Protein AF-A0AAD8MVA6-F1 (afdb_monomer)

Nearest PDB structures (foldseek):
  3qml-assembly2_D  TM=2.795E-01  e=8.949E+00  Saccharomyces cerevisiae

Structure (mmCIF, N/CA/C/O backbone):
data_AF-A0AAD8MVA6-F1
#
_entry.id   AF-A0AAD8MVA6-F1
#
loop_
_atom_site.group_PDB
_atom_site.id
_atom_site.type_symbol
_atom_site.label_atom_id
_atom_site.label_alt_id
_atom_site.label_comp_id
_atom_site.label_asym_id
_atom_site.label_entity_id
_atom_site.label_seq_id
_atom_site.pdbx_PDB_ins_code
_atom_site.Cartn_x
_atom_site.Cartn_y
_atom_site.Cartn_z
_atom_site.occupancy
_atom_site.B_iso_or_equiv
_atom_site.auth_seq_id
_atom_site.auth_comp_id
_atom_site.auth_asym_id
_atom_site.auth_atom_id
_atom_site.pdbx_PDB_model_num
ATOM 1 N N . MET A 1 1 ? -2.021 -12.288 -2.610 1.00 72.12 1 MET A N 1
ATOM 2 C CA . MET A 1 1 ? -2.273 -11.596 -1.317 1.00 72.12 1 MET A CA 1
ATOM 3 C C . MET A 1 1 ? -3.110 -12.474 -0.389 1.00 72.12 1 MET A C 1
ATOM 5 O O . MET A 1 1 ? -4.264 -12.734 -0.706 1.00 72.12 1 MET A O 1
ATOM 9 N N . ARG A 1 2 ? -2.527 -12.976 0.708 1.00 87.44 2 ARG A N 1
ATOM 10 C CA . ARG A 1 2 ? -3.121 -14.050 1.533 1.00 87.44 2 ARG A CA 1
ATOM 11 C C . ARG A 1 2 ? -4.182 -13.590 2.542 1.00 87.44 2 ARG A C 1
ATOM 13 O O . ARG A 1 2 ? -5.012 -14.394 2.940 1.00 87.44 2 ARG A O 1
ATOM 20 N N . VAL A 1 3 ? -4.200 -12.309 2.905 1.00 93.38 3 VAL A N 1
ATOM 21 C CA . VAL A 1 3 ? -5.225 -11.743 3.795 1.00 93.38 3 VAL A CA 1
ATOM 22 C C . VAL A 1 3 ? -6.517 -11.531 3.003 1.00 93.38 3 VAL A C 1
ATOM 24 O O . VAL A 1 3 ? -6.672 -10.531 2.300 1.00 93.38 3 VAL A O 1
ATOM 27 N N . THR A 1 4 ? -7.412 -12.520 3.059 1.00 94.12 4 THR A N 1
ATOM 28 C CA . THR A 1 4 ? -8.634 -12.593 2.240 1.00 94.12 4 THR A CA 1
ATOM 29 C C . THR A 1 4 ? -9.551 -11.370 2.365 1.00 94.12 4 THR A C 1
ATOM 31 O O . THR A 1 4 ? -9.936 -10.854 1.314 1.00 94.12 4 THR A O 1
ATOM 34 N N . PRO A 1 5 ? -9.880 -10.848 3.564 1.00 95.25 5 PRO A N 1
ATOM 35 C CA . PRO A 1 5 ? -10.786 -9.701 3.663 1.00 95.25 5 PRO A CA 1
ATOM 36 C C . PRO A 1 5 ? -10.187 -8.446 3.019 1.00 95.25 5 PRO A C 1
ATOM 38 O O . PRO A 1 5 ? -10.828 -7.812 2.179 1.00 95.25 5 PRO A O 1
ATOM 41 N N . LEU A 1 6 ? -8.912 -8.154 3.303 1.00 95.19 6 LEU A N 1
ATOM 42 C CA . LEU A 1 6 ? -8.206 -7.029 2.690 1.00 95.19 6 LEU A CA 1
ATOM 43 C C . LEU A 1 6 ? -8.119 -7.175 1.163 1.00 95.19 6 LEU A C 1
ATOM 45 O O . LEU A 1 6 ? -8.336 -6.210 0.432 1.00 95.19 6 LEU A O 1
ATOM 49 N N . ARG A 1 7 ? -7.851 -8.387 0.661 1.00 95.19 7 ARG A N 1
ATOM 50 C CA . ARG A 1 7 ? -7.852 -8.666 -0.780 1.00 95.19 7 ARG A CA 1
ATOM 51 C C . ARG A 1 7 ? -9.217 -8.352 -1.381 1.00 95.19 7 ARG A C 1
ATOM 53 O O . ARG A 1 7 ? -9.291 -7.598 -2.344 1.00 95.19 7 ARG A O 1
ATOM 60 N N . ASN A 1 8 ? -10.279 -8.937 -0.832 1.00 95.62 8 ASN A N 1
ATOM 61 C CA . ASN A 1 8 ? -11.633 -8.798 -1.362 1.00 95.62 8 ASN A CA 1
ATOM 62 C C . ASN A 1 8 ? -12.070 -7.327 -1.381 1.00 95.62 8 ASN A C 1
ATOM 64 O O . ASN A 1 8 ? -12.678 -6.884 -2.354 1.00 95.62 8 ASN A O 1
ATOM 68 N N . PHE A 1 9 ? -11.678 -6.551 -0.366 1.00 96.25 9 PHE A N 1
ATOM 69 C CA . PHE A 1 9 ? -11.902 -5.110 -0.341 1.00 96.25 9 PHE A CA 1
ATOM 70 C C . PHE A 1 9 ? -11.275 -4.398 -1.548 1.00 96.25 9 PHE A C 1
ATOM 72 O O . PHE A 1 9 ? -11.971 -3.662 -2.247 1.00 96.25 9 PHE A O 1
ATOM 79 N N . PHE A 1 10 ? -9.988 -4.636 -1.827 1.00 96.12 10 PHE A N 1
ATOM 80 C CA . PHE A 1 10 ? -9.263 -3.977 -2.923 1.00 96.12 10 PHE A CA 1
ATOM 81 C C . PHE A 1 10 ? -9.578 -4.535 -4.322 1.00 96.12 10 PHE A C 1
ATOM 83 O O . PHE A 1 10 ? -9.330 -3.861 -5.328 1.00 96.12 10 PHE A O 1
ATOM 90 N N . LEU A 1 11 ? -10.158 -5.737 -4.409 1.00 95.06 11 LEU A N 1
ATOM 91 C CA . LEU A 1 11 ? -10.650 -6.301 -5.668 1.00 95.06 11 LEU A CA 1
ATOM 92 C C . LEU A 1 11 ? -11.866 -5.551 -6.222 1.00 95.06 11 LEU A C 1
ATOM 94 O O . LEU A 1 11 ? -12.067 -5.565 -7.434 1.00 95.06 11 LEU A O 1
ATOM 98 N N . ILE A 1 12 ? -12.639 -4.867 -5.372 1.00 95.94 12 ILE A N 1
ATOM 99 C CA . ILE A 1 12 ? -13.850 -4.134 -5.755 1.00 95.94 12 ILE A CA 1
ATOM 100 C C . ILE A 1 12 ? -13.551 -2.622 -5.714 1.00 95.94 12 ILE A C 1
ATOM 102 O O . ILE A 1 12 ? -13.578 -2.026 -4.637 1.00 95.94 12 ILE A O 1
ATOM 106 N N . PRO A 1 13 ? -13.315 -1.946 -6.860 1.00 95.50 13 PRO A N 1
ATOM 107 C CA . PRO A 1 13 ? -12.943 -0.526 -6.880 1.00 95.50 13 PRO A CA 1
ATOM 108 C C . PRO A 1 13 ? -13.956 0.394 -6.191 1.00 95.50 13 PRO A C 1
ATOM 110 O O . PRO A 1 13 ? -13.571 1.383 -5.573 1.00 95.50 13 PRO A O 1
ATOM 113 N N . LYS A 1 14 ? -15.252 0.050 -6.243 1.00 95.81 14 LYS A N 1
ATOM 114 C CA . LYS A 1 14 ? -16.334 0.820 -5.605 1.00 95.81 14 LYS A CA 1
ATOM 115 C C . LYS A 1 14 ? -16.111 1.031 -4.102 1.00 95.81 14 LYS A C 1
ATOM 117 O O . LYS A 1 14 ? -16.474 2.088 -3.596 1.00 95.81 14 LYS A O 1
ATOM 122 N N . ASN A 1 15 ? -15.458 0.087 -3.418 1.00 95.12 15 ASN A N 1
ATOM 123 C CA . ASN A 1 15 ? -15.202 0.161 -1.976 1.00 95.12 15 ASN A CA 1
ATOM 124 C C . ASN A 1 15 ? -14.337 1.361 -1.578 1.00 95.12 15 ASN A C 1
ATOM 126 O O . ASN A 1 15 ? -14.426 1.848 -0.455 1.00 95.12 15 ASN A O 1
ATOM 130 N N . TYR A 1 16 ? -13.504 1.852 -2.494 1.00 95.00 16 TYR A N 1
ATOM 131 C CA . TYR A 1 16 ? -12.570 2.939 -2.221 1.00 95.00 16 TYR A CA 1
ATOM 132 C C . TYR A 1 16 ? -12.517 3.977 -3.356 1.00 95.00 16 TYR A C 1
ATOM 134 O O . TYR A 1 16 ? -11.643 4.838 -3.368 1.00 95.00 16 TYR A O 1
ATOM 142 N N . ALA A 1 17 ? -13.473 3.956 -4.291 1.00 94.44 17 ALA A N 1
ATOM 143 C CA . ALA A 1 17 ? -13.534 4.876 -5.434 1.00 94.44 17 ALA A CA 1
ATOM 144 C C . ALA A 1 17 ? -13.625 6.356 -5.020 1.00 94.44 17 ALA A C 1
ATOM 146 O O . ALA A 1 17 ? -13.114 7.232 -5.709 1.00 94.44 17 ALA A O 1
ATOM 147 N N . HIS A 1 18 ? -14.240 6.634 -3.870 1.00 93.00 18 HIS A N 1
ATOM 148 C CA . HIS A 1 18 ? -14.340 7.978 -3.299 1.00 93.00 18 HIS A CA 1
ATOM 149 C C . HIS A 1 18 ? -12.998 8.496 -2.742 1.00 93.00 18 HIS A C 1
ATOM 151 O O . HIS A 1 18 ? -12.843 9.692 -2.495 1.00 93.00 18 HIS A O 1
ATOM 157 N N . ASN A 1 19 ? -12.020 7.611 -2.529 1.00 93.62 19 ASN A N 1
ATOM 158 C CA . ASN A 1 19 ? -10.729 7.954 -1.959 1.00 93.62 19 ASN A CA 1
ATOM 159 C C . ASN A 1 19 ? -9.788 8.521 -3.027 1.00 93.62 19 ASN A C 1
ATOM 161 O O . ASN A 1 19 ? -9.352 7.807 -3.926 1.00 93.62 19 ASN A O 1
ATOM 165 N N . LYS A 1 20 ? -9.408 9.794 -2.906 1.00 93.62 20 LYS A N 1
ATOM 166 C CA . LYS A 1 20 ? -8.522 10.458 -3.879 1.00 93.62 20 LYS A CA 1
ATOM 167 C C . LYS A 1 20 ? -7.028 10.192 -3.648 1.00 93.62 20 LYS A C 1
ATOM 169 O O . LYS A 1 20 ? -6.199 10.747 -4.361 1.00 93.62 20 LYS A O 1
ATOM 174 N N . SER A 1 21 ? -6.656 9.381 -2.653 1.00 96.75 21 SER A N 1
ATOM 175 C CA . SER A 1 21 ? -5.254 9.080 -2.360 1.00 96.75 21 SER A CA 1
ATOM 176 C C . SER A 1 21 ? -4.627 8.228 -3.471 1.00 96.75 21 SER A C 1
ATOM 178 O O . SER A 1 21 ? -5.064 7.091 -3.673 1.00 96.75 21 SER A O 1
ATOM 180 N N . PRO A 1 22 ? -3.545 8.696 -4.127 1.00 97.44 22 PRO A N 1
ATOM 181 C CA . PRO A 1 22 ? -2.830 7.886 -5.110 1.00 97.44 22 PRO A CA 1
ATOM 182 C C . PRO A 1 22 ? -2.312 6.571 -4.523 1.00 97.44 22 PRO A C 1
ATOM 184 O O . PRO A 1 22 ? -2.322 5.555 -5.2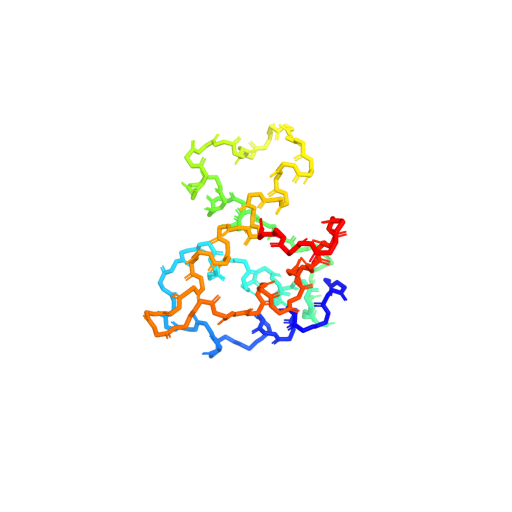06 1.00 97.44 22 PRO A O 1
ATOM 187 N N . LEU A 1 23 ? -1.917 6.563 -3.243 1.00 97.88 23 LEU A N 1
ATOM 188 C CA . LEU A 1 23 ? -1.453 5.356 -2.558 1.00 97.88 23 LEU A CA 1
ATOM 189 C C . LEU A 1 23 ? -2.542 4.276 -2.527 1.00 97.88 23 LEU A C 1
ATOM 191 O O . LEU A 1 23 ? -2.291 3.146 -2.930 1.00 97.88 23 LEU A O 1
ATOM 195 N N . VAL A 1 24 ? -3.757 4.635 -2.104 1.00 97.56 24 VAL A N 1
ATOM 196 C CA . VAL A 1 24 ? -4.895 3.703 -2.031 1.00 97.56 24 VAL A CA 1
ATOM 197 C C . VAL A 1 24 ? -5.283 3.216 -3.428 1.00 97.56 24 VAL A C 1
ATOM 199 O O . VAL A 1 24 ? -5.471 2.016 -3.636 1.00 97.56 24 VAL A O 1
ATOM 202 N N . GLN A 1 25 ? -5.350 4.131 -4.401 1.00 97.81 25 GLN A N 1
ATOM 203 C CA . GLN A 1 25 ? -5.720 3.799 -5.776 1.00 97.81 25 GLN A CA 1
ATOM 204 C C . GLN A 1 25 ? -4.715 2.839 -6.424 1.00 97.81 25 GLN A C 1
ATOM 206 O O . GLN A 1 25 ? -5.107 1.767 -6.894 1.00 97.81 25 GLN A O 1
ATOM 211 N N . ARG A 1 26 ? -3.416 3.162 -6.372 1.00 97.75 26 ARG A N 1
ATOM 212 C CA . ARG A 1 26 ? -2.355 2.334 -6.964 1.00 97.75 26 ARG A CA 1
ATOM 213 C C . ARG A 1 26 ? -2.175 0.999 -6.249 1.00 97.75 26 ARG A C 1
ATOM 215 O O . ARG A 1 26 ? -1.947 -0.009 -6.914 1.00 97.75 26 ARG A O 1
ATOM 222 N N . PHE A 1 27 ? -2.339 0.962 -4.926 1.00 97.31 27 PHE A N 1
ATOM 223 C CA . PHE A 1 27 ? -2.308 -0.291 -4.171 1.00 97.31 27 PHE A CA 1
ATOM 224 C C . PHE A 1 27 ? -3.450 -1.231 -4.586 1.00 97.31 27 PHE A C 1
ATOM 226 O O . PHE A 1 27 ? -3.232 -2.423 -4.823 1.00 97.31 27 PHE A O 1
ATOM 233 N N . GLY A 1 28 ? -4.665 -0.700 -4.746 1.00 96.25 28 GLY A N 1
ATOM 234 C CA . GLY A 1 28 ? -5.804 -1.485 -5.216 1.00 96.25 28 GLY A CA 1
ATOM 235 C C . GLY A 1 28 ? -5.667 -1.943 -6.672 1.00 96.25 28 GLY A C 1
ATOM 236 O O . GLY A 1 28 ? -5.975 -3.091 -6.989 1.00 96.25 28 GLY A O 1
ATOM 237 N N . GLU A 1 29 ? -5.146 -1.088 -7.559 1.00 95.31 29 GLU A N 1
ATOM 238 C CA . GLU A 1 29 ? -4.797 -1.465 -8.937 1.00 95.31 29 GLU A CA 1
ATOM 239 C C . GLU A 1 29 ? -3.785 -2.611 -8.986 1.00 95.31 29 GLU A C 1
ATOM 241 O O . GLU A 1 29 ? -4.017 -3.597 -9.685 1.00 95.31 29 GLU A O 1
ATOM 246 N N . LEU A 1 30 ? -2.687 -2.507 -8.230 1.00 95.25 30 LEU A N 1
ATOM 247 C CA . LEU A 1 30 ? -1.681 -3.562 -8.142 1.00 95.25 30 LEU A CA 1
ATOM 248 C C . LEU A 1 30 ? -2.295 -4.862 -7.612 1.00 95.25 30 LEU A C 1
ATOM 250 O O . LEU A 1 30 ? -2.082 -5.923 -8.194 1.00 95.25 30 LEU A O 1
ATOM 254 N N . THR A 1 31 ? -3.119 -4.775 -6.564 1.00 94.75 31 THR A N 1
ATOM 255 C CA . THR A 1 31 ? -3.817 -5.933 -5.988 1.00 94.75 31 THR A CA 1
ATOM 256 C C . THR A 1 31 ? -4.689 -6.638 -7.025 1.00 94.75 31 THR A C 1
ATOM 258 O O . THR A 1 31 ? -4.617 -7.861 -7.139 1.00 94.75 31 THR A O 1
ATOM 261 N N . ARG A 1 32 ? -5.461 -5.893 -7.831 1.00 92.81 32 ARG A N 1
ATOM 262 C CA . ARG A 1 32 ? -6.256 -6.474 -8.926 1.00 92.81 32 ARG A CA 1
ATOM 263 C C . ARG A 1 32 ? -5.392 -7.114 -9.998 1.00 92.81 32 ARG A C 1
ATOM 265 O O . ARG A 1 32 ? -5.707 -8.219 -10.416 1.00 92.81 32 ARG A O 1
ATOM 272 N N . LYS A 1 33 ? -4.310 -6.455 -10.424 1.00 90.56 33 LYS A N 1
ATOM 273 C CA . LYS A 1 33 ? -3.399 -7.012 -11.436 1.00 90.56 33 LYS A CA 1
ATOM 274 C C . LYS A 1 33 ? -2.778 -8.326 -10.963 1.00 90.56 33 LYS A C 1
ATOM 276 O O . LYS A 1 33 ? -2.731 -9.269 -11.738 1.00 90.56 33 LYS A O 1
ATOM 281 N N . ILE A 1 34 ? -2.359 -8.414 -9.699 1.00 89.69 34 ILE A N 1
ATOM 282 C CA . ILE A 1 34 ? -1.797 -9.642 -9.108 1.00 89.69 34 ILE A CA 1
ATOM 283 C C . ILE A 1 34 ? -2.832 -10.777 -9.060 1.00 89.69 34 ILE A C 1
ATOM 285 O O . ILE A 1 34 ? -2.473 -11.939 -9.209 1.00 89.69 34 ILE A O 1
ATOM 289 N N . TRP A 1 35 ? -4.108 -10.455 -8.841 1.00 88.19 35 TRP A N 1
ATOM 290 C CA . TRP A 1 35 ? -5.184 -11.441 -8.687 1.00 88.19 35 TRP A CA 1
ATOM 291 C C . TRP A 1 35 ? -5.992 -11.720 -9.955 1.00 88.19 35 TRP A C 1
ATOM 293 O O . TRP A 1 35 ? -6.919 -12.529 -9.923 1.00 88.19 35 TRP A O 1
ATOM 303 N N . HIS A 1 36 ? -5.665 -11.073 -11.070 1.00 80.31 36 HIS A N 1
ATOM 304 C CA . HIS A 1 36 ? -6.339 -11.318 -12.332 1.00 80.31 36 HIS A CA 1
ATOM 305 C C . HIS A 1 36 ? -5.860 -12.653 -12.922 1.00 80.31 36 HIS A C 1
ATOM 307 O O . HIS A 1 36 ? -4.734 -12.763 -13.399 1.00 80.31 36 HIS A O 1
ATOM 313 N N . ALA A 1 37 ? -6.732 -13.666 -12.915 1.00 61.16 37 ALA A N 1
ATOM 314 C CA . ALA A 1 37 ? -6.420 -15.036 -13.348 1.00 61.16 37 ALA A CA 1
ATOM 315 C C . ALA A 1 37 ? -6.016 -15.168 -14.833 1.00 61.16 37 ALA A C 1
ATOM 317 O O . ALA A 1 37 ? -5.528 -16.214 -15.246 1.00 61.16 37 ALA A O 1
ATOM 318 N N . ARG A 1 38 ? -6.219 -14.121 -15.645 1.00 64.94 38 ARG A N 1
ATOM 319 C CA . ARG A 1 38 ? -5.880 -14.077 -17.078 1.00 64.94 38 ARG A CA 1
ATOM 320 C C . ARG A 1 38 ? -4.907 -12.947 -17.403 1.00 64.94 38 ARG A C 1
ATOM 322 O O . ARG A 1 38 ? -5.193 -12.110 -18.259 1.00 64.94 38 ARG A O 1
ATOM 329 N N . ASN A 1 39 ? -3.792 -12.841 -16.689 1.00 64.44 39 ASN A N 1
ATOM 330 C CA . ASN A 1 39 ? -2.734 -11.958 -17.168 1.00 64.44 39 ASN A CA 1
ATOM 331 C C . ASN A 1 39 ? -2.064 -12.592 -18.389 1.00 64.44 39 ASN A C 1
ATOM 333 O O . ASN A 1 39 ? -1.511 -13.680 -18.308 1.00 64.44 39 ASN A O 1
ATOM 337 N N . PHE A 1 40 ? -2.070 -11.869 -19.507 1.00 60.03 40 PHE A N 1
ATOM 338 C CA . PHE A 1 40 ? -1.309 -12.209 -20.716 1.00 60.03 40 PHE A CA 1
ATOM 339 C C . PHE A 1 40 ? 0.220 -12.219 -20.489 1.00 60.03 40 PHE A C 1
ATOM 341 O O . PHE A 1 40 ? 0.966 -12.646 -21.362 1.00 60.03 40 PHE A O 1
ATOM 348 N N . LYS A 1 41 ? 0.693 -11.720 -19.336 1.00 63.03 41 LYS A N 1
ATOM 349 C CA . LYS A 1 41 ? 2.097 -11.709 -18.904 1.00 63.03 41 LYS A CA 1
ATOM 350 C C . LYS A 1 41 ? 2.191 -12.279 -17.491 1.00 63.03 41 LYS A C 1
ATOM 352 O O . LYS A 1 41 ? 1.484 -11.812 -16.604 1.00 63.03 41 LYS A O 1
ATOM 357 N N . GLU A 1 42 ? 3.095 -13.226 -17.268 1.00 70.31 42 GLU A N 1
ATOM 358 C CA . GLU A 1 42 ? 3.303 -13.855 -15.951 1.00 70.31 42 GLU A CA 1
ATOM 359 C C . GLU A 1 42 ? 3.749 -12.855 -14.870 1.00 70.31 42 GLU A C 1
ATOM 361 O O . GLU A 1 42 ? 3.517 -13.065 -13.681 1.00 70.31 42 GLU A O 1
ATOM 366 N N . GLN A 1 43 ? 4.346 -11.730 -15.277 1.00 79.94 43 GLN A N 1
ATOM 367 C CA . GLN A 1 43 ? 4.855 -10.704 -14.374 1.00 79.94 43 GLN A CA 1
ATOM 368 C C . GLN A 1 43 ? 3.953 -9.468 -14.330 1.00 79.94 43 GLN A C 1
ATOM 370 O O . GLN A 1 43 ? 3.603 -8.874 -15.352 1.00 79.94 43 GLN A O 1
ATOM 375 N N . VAL A 1 44 ? 3.645 -9.024 -13.112 1.00 86.25 44 VAL A N 1
ATOM 376 C CA . VAL A 1 44 ? 2.959 -7.757 -12.845 1.00 86.25 44 VAL A CA 1
ATOM 377 C C . VAL A 1 44 ? 3.980 -6.737 -12.358 1.00 86.25 44 VAL A C 1
ATOM 379 O O . VAL A 1 44 ? 4.596 -6.929 -11.315 1.00 86.25 44 VAL A O 1
ATOM 382 N N . SER A 1 45 ? 4.132 -5.625 -13.081 1.00 89.81 45 SER A N 1
ATOM 383 C CA . SER A 1 45 ? 5.003 -4.530 -12.640 1.00 89.81 45 SER A CA 1
ATOM 384 C C . SER A 1 45 ? 4.375 -3.748 -11.471 1.00 89.81 45 SER A C 1
ATOM 386 O O . SER A 1 45 ? 3.247 -3.256 -11.611 1.00 89.81 45 SER A O 1
ATOM 388 N N . PRO A 1 46 ? 5.088 -3.572 -10.339 1.00 93.56 46 PRO A N 1
ATOM 389 C CA . PRO A 1 46 ? 4.615 -2.797 -9.193 1.00 93.56 46 PRO A CA 1
ATOM 390 C C . PRO A 1 46 ? 4.978 -1.305 -9.266 1.00 93.56 46 PRO A C 1
ATOM 392 O O . PRO A 1 46 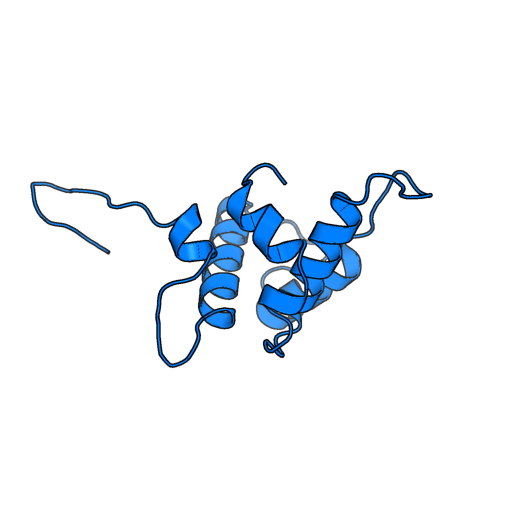? 4.678 -0.566 -8.329 1.00 93.56 46 PRO A O 1
ATOM 395 N N . HIS A 1 47 ? 5.625 -0.847 -10.344 1.00 95.00 47 HIS A N 1
ATOM 396 C CA . HIS A 1 47 ? 6.305 0.453 -10.394 1.00 95.00 47 HIS A CA 1
ATOM 397 C C . HIS A 1 47 ? 5.402 1.642 -10.020 1.00 95.00 47 HIS A C 1
ATOM 399 O O . HIS A 1 47 ? 5.775 2.448 -9.173 1.00 95.00 47 HIS A O 1
ATOM 405 N N . GLU A 1 48 ? 4.177 1.701 -10.551 1.00 96.31 48 GLU A N 1
ATOM 406 C CA . GLU A 1 48 ? 3.191 2.743 -10.210 1.00 96.31 48 GLU A CA 1
ATOM 407 C C . GLU A 1 48 ? 2.852 2.780 -8.710 1.00 96.31 48 GLU A C 1
ATOM 409 O O . GLU A 1 48 ? 2.717 3.847 -8.109 1.00 96.31 48 GLU A O 1
ATOM 414 N N . CYS A 1 49 ? 2.727 1.609 -8.080 1.00 97.06 49 CYS A N 1
ATOM 415 C CA . CYS A 1 49 ? 2.469 1.513 -6.646 1.00 97.06 49 CYS A CA 1
ATOM 416 C C . CYS A 1 49 ? 3.692 1.959 -5.840 1.00 97.06 49 CYS A C 1
ATOM 418 O O . CYS A 1 49 ? 3.544 2.687 -4.860 1.00 97.06 49 CYS A O 1
ATOM 420 N N . LEU A 1 50 ? 4.896 1.578 -6.271 1.00 96.81 50 LEU A N 1
ATOM 421 C CA . LEU A 1 50 ? 6.140 1.983 -5.617 1.00 96.81 50 LEU A CA 1
ATOM 422 C C . LEU A 1 50 ? 6.392 3.493 -5.729 1.00 96.81 50 LEU A C 1
ATOM 424 O O . LEU A 1 50 ? 6.837 4.112 -4.767 1.00 96.81 50 LEU A O 1
ATOM 428 N N . GLN A 1 51 ? 6.037 4.120 -6.852 1.00 97.62 51 GLN A N 1
ATOM 429 C CA . GLN A 1 51 ? 6.082 5.578 -6.984 1.00 97.62 51 GLN A CA 1
ATOM 430 C C . GLN A 1 51 ? 5.118 6.268 -6.005 1.00 97.62 51 GLN A C 1
ATOM 432 O O . GLN A 1 51 ? 5.488 7.247 -5.350 1.00 97.62 51 GLN A O 1
ATOM 437 N N . ALA A 1 52 ? 3.892 5.750 -5.867 1.00 98.06 52 ALA A N 1
ATOM 438 C CA . ALA A 1 52 ? 2.915 6.283 -4.919 1.00 98.06 52 ALA A CA 1
ATOM 439 C C . ALA A 1 52 ? 3.380 6.127 -3.462 1.00 98.06 52 ALA A C 1
ATOM 441 O O . ALA A 1 52 ? 3.218 7.055 -2.668 1.00 98.06 52 ALA A O 1
ATOM 442 N N . VAL A 1 53 ? 4.005 4.991 -3.135 1.00 98.25 53 VAL A N 1
ATOM 443 C CA . VAL A 1 53 ? 4.666 4.736 -1.848 1.00 98.25 53 VAL A CA 1
ATOM 444 C C . VAL A 1 53 ? 5.758 5.769 -1.591 1.00 98.25 53 VAL A C 1
ATOM 446 O O . VAL A 1 53 ? 5.675 6.493 -0.603 1.00 98.25 53 VAL A O 1
ATOM 449 N N . MET A 1 54 ? 6.717 5.911 -2.510 1.00 97.75 54 MET A N 1
ATOM 450 C CA . MET A 1 54 ? 7.849 6.827 -2.366 1.00 97.75 54 MET A CA 1
ATOM 451 C C . MET A 1 54 ? 7.387 8.275 -2.165 1.00 97.75 54 MET A C 1
ATOM 453 O O . MET A 1 54 ? 7.934 9.001 -1.333 1.00 97.75 54 MET A O 1
ATOM 457 N N . LYS A 1 55 ? 6.352 8.711 -2.895 1.00 97.81 55 LYS A N 1
ATOM 458 C CA . LYS A 1 55 ? 5.772 10.050 -2.731 1.00 97.81 55 LYS A CA 1
ATOM 459 C C . LYS A 1 55 ? 5.064 10.201 -1.382 1.00 97.81 55 LYS A C 1
ATOM 461 O O . LYS A 1 55 ? 5.288 11.190 -0.688 1.00 97.81 55 LYS A O 1
ATOM 466 N N . ALA A 1 56 ? 4.229 9.236 -0.994 1.00 97.88 56 ALA A N 1
ATOM 467 C CA . ALA A 1 56 ? 3.480 9.276 0.264 1.00 97.88 56 ALA A CA 1
ATOM 468 C C . ALA A 1 56 ? 4.379 9.163 1.506 1.00 97.88 56 ALA A C 1
ATOM 470 O O . ALA A 1 56 ? 3.995 9.629 2.579 1.00 97.88 56 ALA A O 1
ATOM 471 N N . SER A 1 57 ? 5.557 8.553 1.361 1.00 97.44 57 SER A N 1
ATOM 472 C CA . SER A 1 57 ? 6.550 8.381 2.419 1.00 97.44 57 SER A CA 1
ATOM 473 C C . SER A 1 57 ? 7.611 9.483 2.444 1.00 97.44 57 SER A C 1
ATOM 475 O O . SER A 1 57 ? 8.615 9.317 3.130 1.00 97.44 57 SER A O 1
ATOM 477 N N . ILE A 1 58 ? 7.462 10.555 1.653 1.00 96.81 58 ILE A N 1
ATOM 478 C CA . ILE A 1 58 ? 8.449 11.647 1.549 1.00 96.81 58 ILE A CA 1
ATOM 479 C C . ILE A 1 58 ? 9.853 11.084 1.245 1.00 96.81 58 ILE A C 1
ATOM 481 O O . ILE A 1 58 ? 10.841 11.388 1.903 1.00 96.81 58 ILE A O 1
ATOM 485 N N . LYS A 1 59 ? 9.936 10.189 0.254 1.00 96.12 59 LYS A N 1
ATOM 486 C CA . LYS A 1 59 ? 11.168 9.507 -0.175 1.00 96.12 59 LYS A CA 1
ATOM 487 C C . LYS A 1 59 ? 11.859 8.648 0.903 1.00 96.12 59 LYS A C 1
ATOM 489 O O . LYS A 1 59 ? 13.011 8.286 0.692 1.00 96.12 59 LYS A O 1
ATOM 494 N N . ARG A 1 60 ? 11.188 8.283 2.008 1.00 96.44 60 ARG A N 1
ATOM 495 C CA . ARG A 1 60 ? 11.678 7.257 2.957 1.00 96.44 60 ARG A CA 1
ATOM 496 C C . ARG A 1 60 ? 11.877 5.892 2.285 1.00 96.44 60 ARG A C 1
ATOM 498 O O . ARG A 1 60 ? 12.960 5.339 2.380 1.00 96.44 60 ARG A O 1
ATOM 505 N N . PHE A 1 61 ? 10.878 5.398 1.546 1.00 97.00 61 PHE A N 1
ATOM 506 C CA . PHE A 1 61 ? 10.958 4.133 0.804 1.00 97.00 61 PHE A CA 1
ATOM 507 C C . PHE A 1 61 ? 11.204 4.418 -0.681 1.00 97.00 61 PHE A C 1
ATOM 509 O O . PHE A 1 61 ? 10.274 4.752 -1.421 1.00 97.00 61 PHE A O 1
ATOM 516 N N . LYS A 1 62 ? 12.471 4.368 -1.108 1.00 95.50 62 LYS A N 1
ATOM 517 C CA . LYS A 1 62 ? 12.885 4.683 -2.485 1.00 95.50 62 LYS A CA 1
ATOM 518 C C . LYS A 1 62 ? 12.950 3.426 -3.339 1.00 95.50 62 LYS A C 1
ATOM 520 O O . LYS A 1 62 ? 13.303 2.350 -2.874 1.00 95.50 62 LYS A O 1
ATOM 525 N N . ILE A 1 63 ? 12.662 3.586 -4.625 1.00 94.88 63 ILE A N 1
ATOM 526 C CA . ILE A 1 63 ? 12.861 2.517 -5.604 1.00 94.88 63 ILE A CA 1
ATOM 527 C C . ILE A 1 63 ? 14.367 2.301 -5.788 1.00 94.88 63 ILE A C 1
ATOM 529 O O . ILE A 1 63 ? 15.095 3.267 -6.005 1.00 94.88 63 ILE A O 1
ATOM 533 N N . GLY A 1 64 ? 14.819 1.048 -5.708 1.00 92.81 64 GLY A N 1
ATOM 534 C CA . GLY A 1 64 ? 16.235 0.690 -5.850 1.00 92.81 64 GLY A CA 1
ATOM 535 C C . GLY A 1 64 ? 17.074 0.884 -4.584 1.00 92.81 64 GLY A C 1
ATOM 536 O O . GLY A 1 64 ? 18.288 0.730 -4.642 1.00 92.81 64 GLY A O 1
ATOM 537 N N . SER A 1 65 ? 16.454 1.215 -3.449 1.00 93.19 65 SER A N 1
ATOM 538 C CA . SER A 1 65 ? 17.113 1.217 -2.142 1.00 93.19 65 SER A CA 1
ATOM 539 C C . SER A 1 65 ? 16.476 0.159 -1.254 1.00 93.19 65 SER A C 1
ATOM 541 O O . SER A 1 65 ? 15.251 0.047 -1.204 1.00 93.19 65 SER A O 1
ATOM 543 N N . GLU A 1 66 ? 17.304 -0.611 -0.557 1.00 93.44 66 GLU A N 1
ATOM 544 C CA . GLU A 1 66 ? 16.825 -1.573 0.430 1.00 93.44 66 GLU A CA 1
ATOM 545 C C . GLU A 1 66 ? 16.176 -0.848 1.616 1.00 93.44 66 GLU A C 1
ATOM 547 O O . GLU A 1 66 ? 16.463 0.314 1.916 1.00 93.44 66 GLU A O 1
ATOM 552 N N . SER A 1 67 ? 15.227 -1.511 2.263 1.00 94.38 67 SER A N 1
ATOM 553 C CA . SER A 1 67 ? 14.531 -1.008 3.446 1.00 94.38 67 SER A CA 1
ATOM 554 C C . SER A 1 67 ? 14.119 -2.192 4.305 1.00 94.38 67 SER A C 1
ATOM 556 O O . SER A 1 67 ? 13.858 -3.273 3.772 1.00 94.38 67 SER A O 1
ATOM 558 N N . ASP A 1 68 ? 14.031 -1.982 5.615 1.00 96.56 68 ASP A N 1
ATOM 559 C CA . ASP A 1 68 ? 13.565 -3.023 6.521 1.00 96.56 68 ASP A CA 1
ATOM 560 C C . ASP A 1 68 ? 12.098 -3.402 6.196 1.00 96.56 68 ASP A C 1
ATOM 562 O O . ASP A 1 68 ? 11.226 -2.522 6.129 1.00 96.56 68 ASP A O 1
ATOM 566 N N . PRO A 1 69 ? 11.787 -4.694 5.961 1.00 95.50 69 PRO A N 1
ATOM 567 C CA . PRO A 1 69 ? 10.436 -5.117 5.606 1.00 95.50 69 PRO A CA 1
ATOM 568 C C . PRO A 1 69 ? 9.406 -4.853 6.706 1.00 95.50 69 PRO A C 1
ATOM 570 O O . PRO A 1 69 ? 8.251 -4.557 6.395 1.00 95.50 69 PRO A O 1
ATOM 573 N N . VAL A 1 70 ? 9.793 -4.958 7.981 1.00 96.12 70 VAL A N 1
ATOM 574 C CA . VAL A 1 70 ? 8.885 -4.747 9.116 1.00 96.12 70 VAL A CA 1
ATOM 575 C C . VAL A 1 70 ? 8.536 -3.269 9.226 1.00 96.12 70 VAL A C 1
ATOM 577 O O . VAL A 1 70 ? 7.360 -2.918 9.337 1.00 96.12 70 VAL A O 1
ATOM 580 N N . GLU A 1 71 ? 9.528 -2.394 9.113 1.00 96.31 71 GLU A N 1
ATOM 581 C CA . GLU A 1 71 ? 9.363 -0.946 9.057 1.00 96.31 71 GLU A CA 1
ATOM 582 C C . GLU A 1 71 ? 8.467 -0.530 7.884 1.00 96.31 71 GLU A C 1
ATOM 584 O O . GLU A 1 71 ? 7.503 0.223 8.067 1.00 96.31 71 GLU A O 1
ATOM 589 N N . PHE A 1 72 ? 8.742 -1.054 6.685 1.00 96.81 72 PHE A N 1
ATOM 590 C CA . PHE A 1 72 ? 7.953 -0.767 5.491 1.00 96.81 72 PHE A CA 1
ATOM 591 C C . PHE A 1 72 ? 6.496 -1.201 5.654 1.00 96.81 72 PHE A C 1
ATOM 593 O O . PHE A 1 72 ? 5.583 -0.412 5.396 1.00 96.81 72 PHE A O 1
ATOM 600 N N .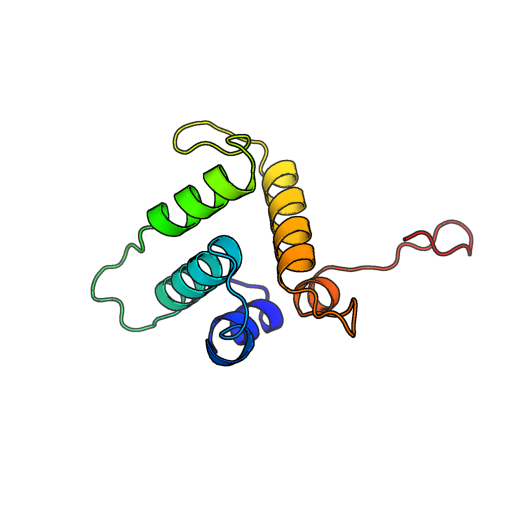 MET A 1 73 ? 6.263 -2.435 6.105 1.00 95.62 73 MET A N 1
ATOM 601 C CA . MET A 1 73 ? 4.914 -2.969 6.285 1.00 95.62 73 MET A CA 1
ATOM 602 C C . MET A 1 73 ? 4.149 -2.218 7.375 1.00 95.62 73 MET A C 1
ATOM 604 O O . MET A 1 73 ? 2.980 -1.884 7.173 1.00 95.62 73 MET A O 1
ATOM 608 N N . SER A 1 74 ? 4.812 -1.884 8.483 1.00 95.69 74 SER A N 1
ATOM 609 C CA . SER A 1 74 ? 4.217 -1.103 9.573 1.00 95.69 74 SER A CA 1
ATOM 610 C C . SER A 1 74 ? 3.787 0.278 9.083 1.00 95.69 74 SER A C 1
ATOM 612 O O . SER A 1 74 ? 2.653 0.706 9.310 1.00 95.69 74 SER A O 1
ATOM 614 N N . TRP A 1 75 ? 4.657 0.966 8.339 1.00 97.62 75 TRP A N 1
ATOM 615 C CA . TRP A 1 75 ? 4.313 2.246 7.729 1.00 97.62 75 TRP A CA 1
ATOM 616 C C . TRP A 1 75 ? 3.173 2.113 6.717 1.00 97.62 75 TRP A C 1
ATOM 618 O O . TRP A 1 75 ? 2.238 2.913 6.746 1.00 97.62 75 TRP A O 1
ATOM 628 N N . LEU A 1 76 ? 3.229 1.117 5.830 1.00 97.44 76 LEU A N 1
ATOM 629 C CA . LEU A 1 76 ? 2.252 0.947 4.760 1.00 97.44 76 LEU A CA 1
ATOM 630 C C . LEU A 1 76 ? 0.850 0.711 5.326 1.00 97.44 76 LEU A C 1
ATOM 632 O O . LEU A 1 76 ? -0.095 1.371 4.895 1.00 97.44 76 LEU A O 1
ATOM 636 N N . LEU A 1 77 ? 0.714 -0.189 6.304 1.00 96.00 77 LEU A N 1
ATOM 637 C CA . LEU A 1 77 ? -0.571 -0.490 6.937 1.00 96.00 77 LEU A CA 1
ATOM 638 C C . LEU A 1 77 ? -1.124 0.737 7.664 1.00 96.00 77 LEU A C 1
ATOM 640 O O . LEU A 1 77 ? -2.269 1.120 7.419 1.00 96.00 77 LEU A O 1
ATOM 644 N N . ASN A 1 78 ? -0.300 1.424 8.458 1.00 95.62 78 ASN A N 1
ATOM 645 C CA . ASN A 1 78 ? -0.715 2.646 9.147 1.00 95.62 78 ASN A CA 1
ATOM 646 C C . ASN A 1 78 ? -1.132 3.744 8.163 1.00 95.62 78 ASN A C 1
ATOM 648 O O . ASN A 1 78 ? -2.153 4.408 8.357 1.00 95.62 78 ASN A O 1
ATOM 652 N N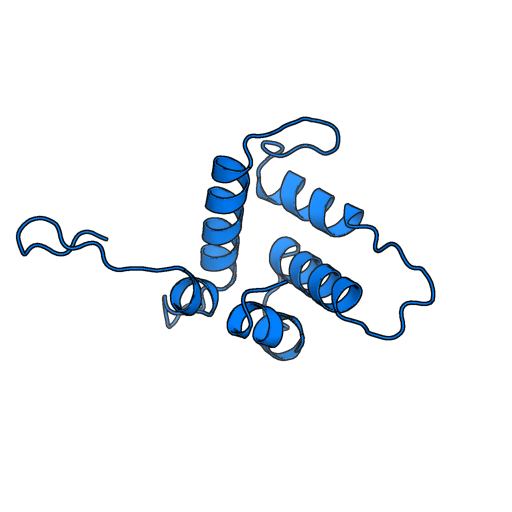 . LYS A 1 79 ? -0.391 3.914 7.061 1.00 97.19 79 LYS A N 1
ATOM 653 C CA . LYS A 1 79 ? -0.712 4.927 6.053 1.00 97.19 79 LYS A CA 1
ATOM 654 C C . LYS A 1 79 ? -1.979 4.586 5.279 1.00 97.19 79 LYS A C 1
ATOM 656 O O . LYS A 1 79 ? -2.779 5.480 5.010 1.00 97.19 79 LYS A O 1
ATOM 661 N N . LEU A 1 80 ? -2.198 3.316 4.942 1.00 96.62 80 LEU A N 1
ATOM 662 C CA . LEU A 1 80 ? -3.446 2.863 4.328 1.00 96.62 80 LEU A CA 1
ATOM 663 C C . LEU A 1 80 ? -4.629 3.051 5.281 1.00 96.62 80 LEU A C 1
ATOM 665 O O . LEU A 1 80 ? -5.664 3.549 4.846 1.00 96.62 80 LEU A O 1
ATOM 669 N N . HIS A 1 81 ? -4.470 2.732 6.567 1.00 94.81 81 HIS A N 1
ATOM 670 C CA . HIS A 1 81 ? -5.500 2.954 7.579 1.00 94.81 81 H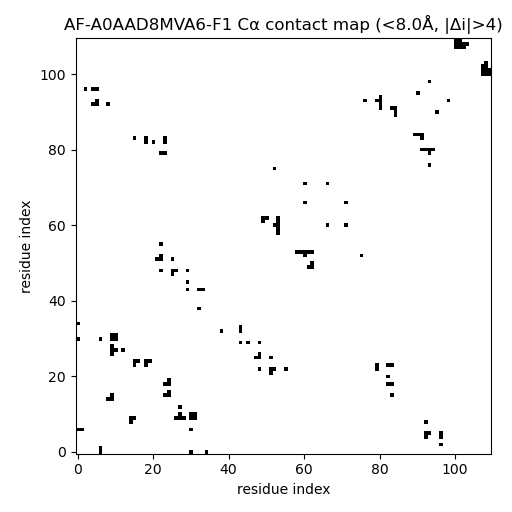IS A CA 1
ATOM 671 C C . HIS A 1 81 ? -5.867 4.440 7.694 1.00 94.81 81 HIS A C 1
ATOM 673 O O . HIS A 1 81 ? -7.046 4.784 7.612 1.00 94.81 81 HIS A O 1
ATOM 679 N N . GLU A 1 82 ? -4.866 5.324 7.796 1.00 94.50 82 GLU A N 1
ATOM 680 C CA . GLU A 1 82 ? -5.048 6.781 7.817 1.00 94.50 82 GLU A CA 1
ATOM 681 C C . GLU A 1 82 ? -5.812 7.259 6.577 1.00 94.50 82 GLU A C 1
ATOM 683 O O . GLU A 1 82 ? -6.774 8.016 6.686 1.00 94.50 82 GLU A O 1
ATOM 688 N N . LYS A 1 83 ? -5.403 6.811 5.382 1.00 94.69 83 LYS A N 1
ATOM 689 C CA . LYS A 1 83 ? -6.016 7.268 4.130 1.00 94.69 83 LYS A CA 1
ATOM 690 C C . LYS A 1 83 ? -7.408 6.703 3.904 1.00 94.69 83 LYS A C 1
ATOM 692 O O . LYS A 1 83 ? -8.208 7.397 3.290 1.00 94.69 83 LYS A O 1
ATOM 697 N N . LEU A 1 84 ? -7.710 5.498 4.378 1.00 93.56 84 LEU A N 1
ATOM 698 C CA . LEU A 1 84 ? -9.036 4.879 4.278 1.00 93.56 84 LEU A CA 1
ATOM 699 C C . LEU A 1 84 ? -10.006 5.349 5.371 1.00 93.56 84 LEU A C 1
ATOM 701 O O . LEU A 1 84 ? -11.178 4.971 5.351 1.00 93.56 84 LEU A O 1
ATOM 705 N N . LYS A 1 85 ? -9.550 6.162 6.327 1.00 87.88 85 LYS A N 1
ATOM 706 C CA . LYS A 1 85 ? -10.407 6.727 7.366 1.00 87.88 85 LYS A CA 1
ATOM 707 C C . LYS A 1 85 ? -11.467 7.634 6.742 1.00 87.88 85 LYS A C 1
ATOM 709 O O . LYS A 1 85 ? -11.161 8.585 6.028 1.00 87.88 85 LYS A O 1
ATOM 714 N N . SER A 1 86 ? -12.728 7.343 7.043 1.00 77.06 86 SER A N 1
ATOM 715 C CA . SER A 1 86 ? -13.851 8.230 6.739 1.00 77.06 86 SER A CA 1
ATOM 716 C C . SER A 1 86 ? -14.139 9.111 7.951 1.00 77.06 86 SER A C 1
ATOM 718 O O . SER A 1 86 ? -14.034 8.643 9.084 1.00 77.06 86 SER A O 1
ATOM 720 N N . SER A 1 87 ? -14.568 10.360 7.742 1.00 66.50 87 SER A N 1
ATOM 721 C CA . SER A 1 87 ? -14.767 11.352 8.818 1.00 66.50 87 SER A CA 1
ATOM 722 C C . SER A 1 87 ? -15.700 10.906 9.953 1.00 66.50 87 SER A C 1
ATOM 724 O O . SER A 1 87 ? -15.686 11.509 11.018 1.00 66.50 87 SER A O 1
ATOM 726 N N . LYS A 1 88 ? -16.508 9.857 9.745 1.00 66.38 88 LYS A N 1
ATOM 727 C CA . LYS A 1 88 ? -17.484 9.348 10.718 1.00 66.38 88 LYS A CA 1
ATOM 728 C C . LYS A 1 88 ? -17.017 8.126 11.520 1.00 66.38 88 LYS A C 1
ATOM 730 O O . LYS A 1 88 ? -17.618 7.844 12.549 1.00 66.38 88 LYS A O 1
ATOM 735 N N . LYS A 1 89 ? -16.012 7.366 11.061 1.00 70.06 89 LYS A N 1
ATOM 736 C CA . LYS A 1 89 ? -15.595 6.102 11.702 1.00 70.06 89 LYS A CA 1
ATOM 737 C C . LYS A 1 89 ? -14.092 5.865 11.546 1.00 70.06 89 LYS A C 1
ATOM 739 O O . LYS A 1 89 ? -13.569 5.873 10.436 1.00 70.06 89 LYS A O 1
ATOM 744 N N . ASN A 1 90 ? -13.420 5.579 12.664 1.00 77.00 90 ASN A N 1
ATOM 745 C CA . ASN A 1 90 ? -12.018 5.134 12.699 1.00 77.00 90 ASN A CA 1
ATOM 746 C C . ASN A 1 90 ? -11.854 3.630 12.405 1.00 77.00 90 ASN A C 1
ATOM 748 O O . ASN A 1 90 ? -10.805 3.054 12.658 1.00 77.00 90 ASN A O 1
ATOM 752 N N . HIS A 1 91 ? -12.904 2.980 11.914 1.00 85.19 91 HIS A N 1
ATOM 753 C CA . HIS A 1 91 ? -12.938 1.551 11.644 1.00 85.19 91 HIS A CA 1
ATOM 754 C C . HIS A 1 91 ? -12.938 1.342 10.130 1.00 85.19 91 HIS A C 1
ATOM 756 O O . HIS A 1 91 ? -13.767 1.926 9.428 1.00 85.19 91 HIS A O 1
ATOM 762 N N . ASN A 1 92 ? -11.979 0.570 9.624 1.00 92.06 92 ASN A N 1
ATOM 763 C CA . ASN A 1 92 ? -11.860 0.229 8.210 1.00 92.06 92 ASN A CA 1
ATOM 764 C C . ASN A 1 92 ? -11.184 -1.135 8.045 1.00 92.06 92 ASN A C 1
ATOM 766 O O . ASN A 1 92 ? -10.701 -1.719 9.010 1.00 92.06 92 ASN A O 1
ATOM 770 N N . ILE A 1 93 ? -11.080 -1.598 6.801 1.00 94.38 93 ILE A N 1
ATOM 771 C CA . ILE A 1 93 ? -10.552 -2.926 6.480 1.00 94.38 93 ILE A CA 1
ATOM 772 C C . ILE A 1 93 ? -9.147 -3.208 7.043 1.00 94.38 93 ILE A C 1
ATOM 774 O O . ILE A 1 93 ? -8.820 -4.358 7.323 1.00 94.38 93 ILE A O 1
ATOM 778 N N . ILE A 1 94 ? -8.304 -2.183 7.226 1.00 94.25 94 ILE A N 1
ATOM 779 C CA . ILE A 1 94 ? -6.974 -2.366 7.823 1.00 94.25 94 ILE A CA 1
ATOM 780 C C . ILE A 1 94 ? -7.110 -2.670 9.315 1.00 94.25 94 ILE A C 1
ATOM 782 O O . ILE A 1 94 ? -6.489 -3.613 9.797 1.00 94.25 94 ILE A O 1
ATOM 786 N N . TYR A 1 95 ? -7.959 -1.915 10.014 1.00 92.00 95 TYR A N 1
ATOM 787 C CA . TYR A 1 95 ? -8.279 -2.153 11.422 1.00 92.00 95 TYR A CA 1
ATOM 788 C C . TYR A 1 95 ? -8.857 -3.561 11.612 1.00 92.00 95 TYR A C 1
ATOM 790 O O . TYR A 1 95 ? -8.381 -4.307 12.457 1.00 92.00 95 TYR A O 1
ATOM 798 N N . GLU A 1 96 ? -9.829 -3.945 10.778 1.00 91.19 96 GLU A N 1
ATOM 799 C CA . GLU A 1 96 ? -10.482 -5.262 10.828 1.00 91.19 96 GLU A CA 1
ATOM 800 C C . GLU A 1 96 ? -9.507 -6.429 10.615 1.00 91.19 96 GLU A C 1
ATOM 802 O O . GLU A 1 96 ? -9.685 -7.493 11.198 1.00 91.19 96 GLU A O 1
ATOM 807 N N . CYS A 1 97 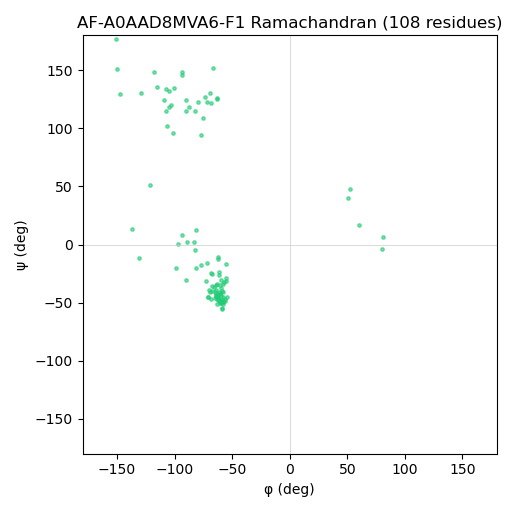? -8.489 -6.253 9.767 1.00 92.56 97 CYS A N 1
ATOM 808 C CA . CYS A 1 97 ? -7.568 -7.334 9.415 1.00 92.56 97 CYS A CA 1
ATOM 809 C C . CYS A 1 97 ? -6.345 -7.445 10.330 1.00 92.56 97 CYS A C 1
ATOM 811 O O . CYS A 1 97 ? -5.786 -8.535 10.434 1.00 92.56 97 CYS A O 1
ATOM 813 N N . PHE A 1 98 ? -5.871 -6.332 10.898 1.00 90.88 98 PHE A N 1
ATOM 814 C CA . PHE A 1 98 ? -4.537 -6.273 11.507 1.00 90.88 98 PHE A CA 1
ATOM 815 C C . PHE A 1 98 ? -4.499 -5.669 12.907 1.00 90.88 98 PHE A C 1
ATOM 817 O O . PHE A 1 98 ? -3.462 -5.788 13.556 1.00 90.88 98 PHE A O 1
ATOM 824 N N . GLN A 1 99 ? -5.573 -5.036 13.392 1.00 86.31 99 GLN A N 1
ATOM 825 C CA . GLN A 1 99 ? -5.570 -4.564 14.770 1.00 86.31 99 GLN A CA 1
ATOM 826 C C . GLN A 1 99 ? -5.873 -5.728 15.715 1.00 86.31 99 GLN A C 1
ATOM 828 O O . GLN A 1 99 ? -6.915 -6.374 15.619 1.00 86.31 99 GLN A O 1
ATOM 833 N N . VAL A 1 100 ? -4.950 -5.977 16.640 1.00 77.75 100 VAL A N 1
ATOM 834 C CA . VAL A 1 100 ? -5.085 -6.980 17.695 1.00 77.75 100 VAL A CA 1
ATOM 835 C C . VAL A 1 100 ? -5.041 -6.294 19.051 1.00 77.75 100 VAL A C 1
ATOM 837 O O . VAL A 1 100 ? -4.379 -5.274 19.217 1.00 77.75 100 VAL A O 1
ATOM 840 N N . TRP A 1 101 ? -5.753 -6.856 20.020 1.00 77.25 101 TRP A N 1
ATOM 841 C CA . TRP A 1 101 ? -5.689 -6.403 21.402 1.00 77.25 101 TRP A CA 1
ATOM 842 C C . TRP A 1 101 ? -4.596 -7.180 22.117 1.00 77.25 101 TRP A C 1
ATOM 844 O O . TRP A 1 101 ? -4.625 -8.411 22.131 1.00 77.25 101 TRP A O 1
ATOM 854 N N . ILE A 1 102 ? -3.647 -6.467 22.716 1.00 75.06 102 ILE A N 1
ATOM 855 C CA . ILE A 1 102 ? -2.672 -7.073 23.615 1.00 75.06 102 ILE A CA 1
ATOM 856 C C . ILE A 1 102 ? -3.077 -6.690 25.034 1.00 75.06 102 ILE A C 1
ATOM 858 O O . ILE A 1 102 ? -3.143 -5.513 25.385 1.00 75.06 102 ILE A O 1
ATOM 862 N N . PHE A 1 103 ? -3.387 -7.698 25.841 1.00 74.56 103 PHE A N 1
ATOM 863 C CA . PHE A 1 103 ? -3.698 -7.517 27.252 1.00 74.56 103 PHE A CA 1
ATOM 864 C C . PHE A 1 103 ? -2.399 -7.637 28.046 1.00 74.56 103 PHE A C 1
ATOM 866 O O . PHE A 1 103 ? -1.801 -8.711 28.092 1.00 74.56 103 PHE A O 1
ATOM 873 N N . TYR A 1 104 ? -1.975 -6.550 28.688 1.00 65.38 104 TYR A N 1
ATOM 874 C CA . TYR A 1 104 ? -0.891 -6.578 29.667 1.00 65.38 104 TYR A CA 1
ATOM 875 C C . TYR A 1 104 ? -1.500 -6.386 31.056 1.00 65.38 104 TYR A C 1
ATOM 877 O O . TYR A 1 104 ? -2.068 -5.339 31.341 1.00 65.38 104 TYR A O 1
ATOM 885 N N . ASN A 1 105 ? -1.402 -7.404 31.919 1.00 66.12 105 ASN A N 1
ATOM 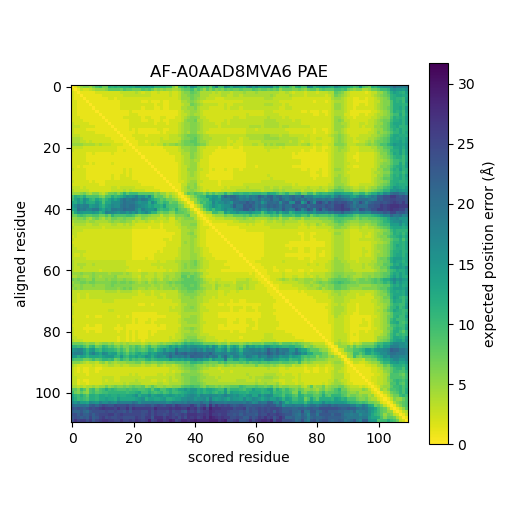886 C CA . ASN A 1 105 ? -1.838 -7.348 33.324 1.00 66.12 105 ASN A CA 1
ATOM 887 C C . ASN A 1 105 ? -3.276 -6.826 33.547 1.00 66.12 105 ASN A C 1
ATOM 889 O O . ASN A 1 105 ? -3.533 -6.080 34.486 1.00 66.12 105 ASN A O 1
ATOM 893 N N . GLY A 1 106 ? -4.225 -7.213 32.688 1.00 60.16 106 GLY A N 1
ATOM 894 C CA . GLY A 1 106 ? -5.636 -6.825 32.824 1.00 60.16 106 GLY A CA 1
ATOM 895 C C . GLY A 1 106 ? -5.974 -5.415 32.325 1.00 60.16 106 GLY A C 1
ATOM 896 O O . GLY A 1 106 ? -7.151 -5.063 32.278 1.00 60.16 106 GLY A O 1
ATOM 897 N N . THR A 1 107 ? -4.987 -4.635 31.884 1.00 47.50 107 THR A N 1
ATOM 89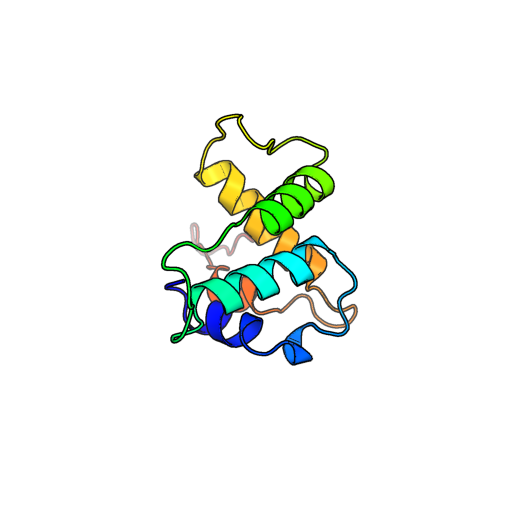8 C CA . THR A 1 107 ? -5.188 -3.345 31.219 1.00 47.50 107 THR A CA 1
ATOM 899 C C . THR A 1 107 ? -5.038 -3.492 29.707 1.00 47.50 107 THR A C 1
ATOM 901 O O . THR A 1 107 ? -4.130 -4.152 29.197 1.00 47.50 107 THR A O 1
ATOM 904 N N . VAL A 1 108 ? -5.970 -2.880 28.975 1.00 48.94 108 VAL A N 1
ATOM 905 C CA . VAL A 1 108 ? -5.948 -2.818 27.512 1.00 48.94 108 VAL A CA 1
ATOM 906 C C . VAL A 1 108 ? -5.124 -1.604 27.093 1.00 48.94 108 VAL A C 1
ATOM 908 O O . VAL A 1 108 ? -5.504 -0.477 27.410 1.00 48.94 108 VAL A O 1
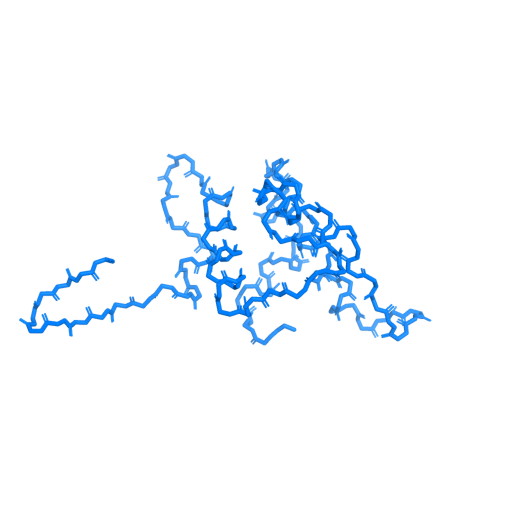ATOM 911 N N . SER A 1 109 ? -4.030 -1.827 26.368 1.00 54.56 109 SER A N 1
ATOM 912 C CA . SER A 1 109 ? -3.246 -0.758 25.735 1.00 54.56 109 SER A CA 1
ATOM 913 C C . SER A 1 109 ? -3.471 -0.778 24.220 1.00 54.56 109 SER A C 1
ATOM 915 O O . SER A 1 109 ? -3.483 -1.855 23.620 1.00 54.56 109 SER A O 1
ATOM 917 N N . LEU A 1 110 ? -3.710 0.407 23.641 1.00 49.78 110 LEU A N 1
ATOM 918 C CA . LEU A 1 110 ? -3.943 0.648 22.206 1.00 49.78 110 LEU A CA 1
ATOM 919 C C . LEU A 1 110 ? -2.651 0.608 21.385 1.00 49.78 110 LEU A C 1
ATOM 921 O O . LEU A 1 110 ? -1.621 1.100 21.899 1.00 49.78 110 LEU A O 1
#

Radius of gyration: 15.53 Å; Cα contacts (8 Å, |Δi|>4): 87; chains: 1; bounding box: 35×27×54 Å

InterPro domains:
  IPR001394 Peptidase C19, ubiquitin carboxyl-terminal hydrolase [PF00443] (3-100)
  IPR028889 Ubiquitin specific protease UPS, catalytic domain [PS50235] (1-110)
  IPR038765 Papain-like cysteine peptidase superfamily [SSF54001] (3-103)

Solvent-accessible surface area (backbone atoms only — not comparable to full-atom values): 6883 Å² total; per-residue (Å²): 125,87,58,56,69,54,42,58,50,38,62,41,60,80,79,52,63,87,51,85,49,59,48,62,49,32,47,26,51,49,52,36,59,72,66,44,93,78,58,95,52,98,72,76,84,58,60,70,35,49,52,30,45,16,61,75,47,75,58,71,56,43,89,98,52,91,75,60,65,67,61,51,51,55,50,49,52,54,50,50,40,62,66,64,49,49,101,88,41,94,72,43,63,52,46,76,73,68,66,77,86,54,73,57,95,89,44,82,60,133

Secondary structure (DSSP, 8-state):
---HHHHHHHHSGGGTTT---HHHHHHHHHHHHHH-TT-SSS----HHHHHHHHHHTTTSS-TTS---HHHHHHHHHHHHHHHH-BTTBS--HHHHHH---EEETTEEE-

Organism: NCBI:txid360622

Mean predicted aligned error: 6.04 Å

Sequence (110 aa):
MRVTPLRNFFLIPKNYAHNKSPLVQRFGELTRKIWHARNFKEQVSPHECLQAVMKASIKRFKIGSESDPVEFMSWLLNKLHEKLKSSKKNHNIIYECFQVWIFYNGTVSL

Foldseek 3Di:
DPLVLVLVCLLDCVNCVVQPQQLSVLVSVQSNQVPPPDDPDPDDDSVSNQVSLCVLVVNPRPDPDDDDPVVSVVVSLVSNLVRSDDPPDSDDSSCVRDPDWDDDPNDTDD

pLDDT: mean 88.35, std 12.78, range [47.5, 98.25]